Protein AF-A0A4V0WTZ2-F1 (afdb_monomer_lite)

Foldseek 3Di:
DDDDDPDDPPPPPPPDPPPFDKDWQWWFQDADPQQQWTATPVGDIAGADNVQSVLSNPHDGGFIWIATPQQWIATPDPVRRDTGGGDPDD

Radius of gyration: 20.95 Å; chains: 1; bounding box: 66×48×32 Å

Secondary structure (DSSP, 8-state):
--PPP----------------EEEEEEEEEE-TTSSEEEETTS-EEE--HHHHHHHTT--TT-EEEEETTSEEEE--TT---EEE-----

Structure (mmCIF, N/CA/C/O backbone):
data_AF-A0A4V0WTZ2-F1
#
_entry.id   AF-A0A4V0WTZ2-F1
#
loop_
_atom_site.group_PDB
_atom_site.id
_atom_site.type_symbol
_atom_site.label_atom_id
_atom_site.label_alt_id
_atom_site.label_comp_id
_atom_site.label_asym_id
_atom_site.label_entity_id
_atom_site.label_seq_id
_atom_site.pdbx_PDB_ins_code
_atom_site.Cartn_x
_atom_site.Cartn_y
_atom_site.Cartn_z
_atom_site.occupancy
_atom_site.B_iso_or_equiv
_atom_site.auth_seq_id
_atom_site.auth_comp_id
_atom_site.auth_asym_id
_atom_site.auth_atom_id
_atom_site.pdbx_PDB_model_num
ATOM 1 N N . MET A 1 1 ? -56.609 34.409 -18.694 1.00 51.12 1 MET A N 1
ATOM 2 C CA . MET A 1 1 ? -55.373 34.481 -19.503 1.00 51.12 1 MET A CA 1
ATOM 3 C C . MET A 1 1 ? -54.164 34.473 -18.582 1.00 51.12 1 MET A C 1
ATOM 5 O O . MET A 1 1 ? -53.949 35.464 -17.900 1.00 51.12 1 MET A O 1
ATOM 9 N N . LYS A 1 2 ? -53.409 33.371 -18.541 1.00 45.22 2 LYS A N 1
ATOM 10 C CA . LYS A 1 2 ? -51.964 33.339 -18.254 1.00 45.22 2 LYS A CA 1
ATOM 11 C C . LYS A 1 2 ? -51.490 31.903 -18.472 1.00 45.22 2 LYS A C 1
ATOM 13 O O . LYS A 1 2 ? -51.860 30.999 -17.734 1.00 45.22 2 LYS A O 1
ATOM 18 N N . LYS A 1 3 ? -50.773 31.715 -19.580 1.00 47.03 3 LYS A N 1
ATOM 19 C CA . LYS A 1 3 ? -50.104 30.473 -19.968 1.00 47.03 3 LYS A CA 1
ATOM 20 C C . LYS A 1 3 ? -49.003 30.216 -18.937 1.00 47.03 3 LYS A C 1
ATOM 22 O O . LYS A 1 3 ? -48.153 31.088 -18.773 1.00 47.03 3 LYS A O 1
ATOM 27 N N . LEU A 1 4 ? -49.030 29.076 -18.247 1.00 45.47 4 LEU A N 1
ATOM 28 C CA . LEU A 1 4 ? -47.864 28.606 -17.504 1.00 4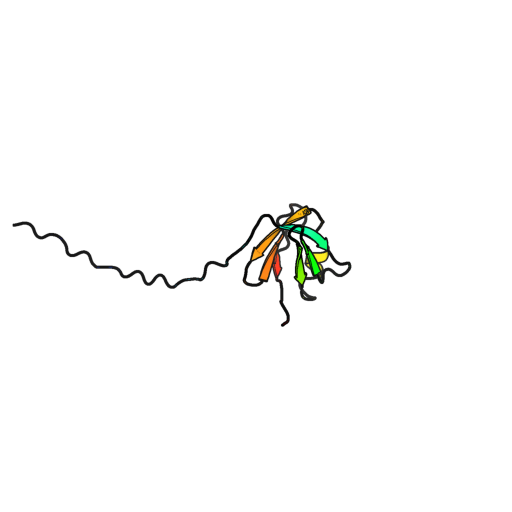5.47 4 LEU A CA 1
ATOM 29 C C . LEU A 1 4 ? -47.080 27.617 -18.359 1.00 45.47 4 LEU A C 1
ATOM 31 O O . LEU A 1 4 ? -47.630 26.771 -19.058 1.00 45.47 4 LEU A O 1
ATOM 35 N N . ILE A 1 5 ? -45.780 27.853 -18.327 1.00 56.91 5 ILE A N 1
ATOM 36 C CA . ILE A 1 5 ? -44.727 27.318 -19.167 1.00 56.91 5 ILE A CA 1
ATOM 37 C C . ILE A 1 5 ? -44.568 25.831 -18.857 1.00 56.91 5 ILE A C 1
ATOM 39 O O . ILE A 1 5 ? -44.262 25.452 -17.729 1.00 56.91 5 ILE A O 1
ATOM 43 N N . MET A 1 6 ? -44.792 24.997 -19.871 1.00 43.22 6 MET A N 1
ATOM 44 C CA . MET A 1 6 ? -44.501 23.569 -19.829 1.00 43.22 6 MET A CA 1
ATOM 45 C C . MET A 1 6 ? -42.982 23.426 -19.931 1.00 43.22 6 MET A C 1
ATOM 47 O O . MET A 1 6 ? -42.407 23.490 -21.016 1.00 43.22 6 MET A O 1
ATOM 51 N N . GLY A 1 7 ? -42.339 23.374 -18.764 1.00 45.03 7 GLY A N 1
ATOM 52 C CA . GLY A 1 7 ? -40.907 23.162 -18.630 1.00 45.03 7 GLY A CA 1
ATOM 53 C C . GLY A 1 7 ? -40.511 21.865 -19.319 1.00 45.03 7 GLY A C 1
ATOM 54 O O . GLY A 1 7 ? -41.034 20.795 -19.011 1.00 45.03 7 GLY A O 1
ATOM 55 N N . LEU A 1 8 ? -39.602 21.999 -20.277 1.00 47.78 8 LEU A N 1
ATOM 56 C CA . LEU A 1 8 ? -38.873 20.916 -20.906 1.00 47.78 8 LEU A CA 1
ATOM 57 C C . LEU A 1 8 ? -38.221 20.081 -19.792 1.00 47.78 8 LEU A C 1
ATOM 59 O O . LEU A 1 8 ? -37.283 20.540 -19.141 1.00 47.78 8 LEU A O 1
ATOM 63 N N . LEU A 1 9 ? -38.748 18.879 -19.547 1.00 42.72 9 LEU A N 1
ATOM 64 C CA . LEU A 1 9 ? -38.072 17.850 -18.765 1.00 42.72 9 LEU A CA 1
ATOM 65 C C . LEU A 1 9 ? -36.791 17.488 -19.521 1.00 42.72 9 LEU A C 1
ATOM 67 O O . LEU A 1 9 ? -36.785 16.633 -20.404 1.00 42.72 9 LEU A O 1
ATOM 71 N N . LEU A 1 10 ? -35.704 18.183 -19.190 1.00 46.03 10 LEU A N 1
ATOM 72 C CA . LEU A 1 10 ? -34.356 17.684 -19.395 1.00 46.03 10 LEU A CA 1
ATOM 73 C C . LEU A 1 10 ? -34.248 16.428 -18.532 1.00 46.03 10 LEU A C 1
ATOM 75 O O . LEU A 1 10 ? -33.948 16.499 -17.343 1.00 46.03 10 LEU A O 1
ATOM 79 N N . ALA A 1 11 ? -34.554 15.279 -19.131 1.00 51.34 11 ALA A N 1
ATOM 80 C CA . ALA A 1 11 ? -34.066 14.008 -18.640 1.00 51.34 11 ALA A CA 1
ATOM 81 C C . ALA A 1 11 ? -32.541 14.089 -18.728 1.00 51.34 11 ALA A C 1
ATOM 83 O O . ALA A 1 11 ? -31.942 13.834 -19.773 1.00 51.34 11 ALA A O 1
ATOM 84 N N . SER A 1 12 ? -31.914 14.532 -17.642 1.00 49.84 12 SER A N 1
ATOM 85 C CA . SER A 1 12 ? -30.506 14.298 -17.412 1.00 49.84 12 SER A CA 1
ATOM 86 C C . SER A 1 12 ? -30.335 12.786 -17.382 1.00 49.84 12 SER A C 1
ATOM 88 O O . SER A 1 12 ? -30.576 12.120 -16.378 1.00 49.84 12 SER A O 1
ATOM 90 N N . VAL A 1 13 ? -29.930 12.230 -18.521 1.00 49.66 13 VAL A N 1
ATOM 91 C CA . VAL A 1 13 ? -29.144 11.004 -18.556 1.00 49.66 13 VAL A CA 1
ATOM 92 C C . VAL A 1 13 ? -27.873 11.313 -17.774 1.00 49.66 13 VAL A C 1
ATOM 94 O O . VAL A 1 13 ? -26.854 11.718 -18.327 1.00 49.66 13 VAL A O 1
ATOM 97 N N . ALA A 1 14 ? -27.966 11.182 -16.451 1.00 44.47 14 ALA A N 1
ATOM 98 C CA . ALA A 1 14 ? -26.822 10.958 -15.598 1.00 44.47 14 ALA A CA 1
ATOM 99 C C . ALA A 1 14 ? -26.283 9.588 -16.013 1.00 44.47 14 ALA A C 1
ATOM 101 O O . ALA A 1 14 ? -26.642 8.556 -15.453 1.00 44.47 14 ALA A O 1
ATOM 102 N N . GLY A 1 15 ? -25.497 9.582 -17.092 1.00 37.31 15 GLY A N 1
ATOM 103 C CA . GLY A 1 15 ? -24.578 8.500 -17.372 1.00 3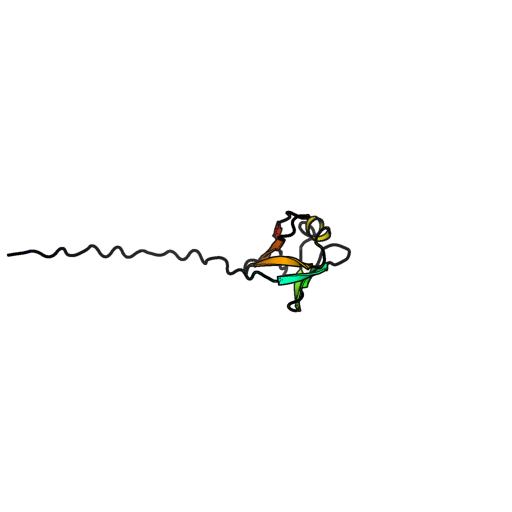7.31 15 GLY A CA 1
ATOM 104 C C . GLY A 1 15 ? -23.722 8.377 -16.127 1.00 37.31 15 GLY A C 1
ATOM 105 O O . GLY A 1 15 ? -22.908 9.254 -15.849 1.00 37.31 15 GLY A O 1
ATOM 106 N N . GLY A 1 16 ? -24.015 7.358 -15.324 1.00 39.91 16 GLY A N 1
ATOM 107 C CA . GLY A 1 16 ? -23.261 7.042 -14.132 1.00 39.91 16 GLY A CA 1
ATOM 108 C C . GLY A 1 16 ? -21.837 6.737 -14.553 1.00 39.91 16 GLY A C 1
ATOM 109 O O . GLY A 1 16 ? -21.525 5.615 -14.940 1.00 39.91 16 GLY A O 1
ATOM 110 N N . ALA A 1 17 ? -20.964 7.737 -14.475 1.00 45.06 17 ALA A N 1
ATOM 111 C CA . ALA A 1 17 ? -19.610 7.458 -14.059 1.00 45.06 17 ALA A CA 1
ATOM 112 C C . ALA A 1 17 ? -19.776 6.824 -12.677 1.00 45.06 17 ALA A C 1
ATOM 114 O O . ALA A 1 17 ? -20.178 7.517 -11.742 1.00 45.06 17 ALA A O 1
ATOM 115 N N . SER A 1 18 ? -19.603 5.505 -12.566 1.00 50.47 18 SER A N 1
ATOM 116 C CA . SER A 1 18 ? -19.435 4.880 -11.257 1.00 50.47 18 SER A CA 1
ATOM 117 C C . SER A 1 18 ? -18.316 5.654 -10.575 1.00 50.47 18 SER A C 1
ATOM 119 O O . SER A 1 18 ? -17.164 5.571 -11.000 1.00 50.47 18 SER A O 1
ATOM 121 N N . ALA A 1 19 ? -18.664 6.508 -9.614 1.00 56.97 19 ALA A N 1
ATOM 122 C CA . ALA A 1 19 ? -17.670 7.192 -8.814 1.00 56.97 19 ALA A CA 1
ATOM 123 C C . ALA A 1 19 ? -16.846 6.083 -8.159 1.00 56.97 19 ALA A C 1
ATOM 125 O O . ALA A 1 19 ? -17.437 5.237 -7.488 1.00 56.97 19 ALA A O 1
ATOM 126 N N . LYS A 1 20 ? -15.532 6.039 -8.427 1.00 68.38 20 LYS A N 1
ATOM 127 C CA . LYS A 1 20 ? -14.624 5.076 -7.788 1.00 68.38 20 LYS A CA 1
ATOM 128 C C . LYS A 1 20 ? -14.910 5.098 -6.294 1.00 68.38 20 LYS A C 1
ATOM 130 O O . LYS A 1 20 ? -14.806 6.160 -5.671 1.00 68.38 20 LYS A O 1
ATOM 135 N N . GLN A 1 21 ? -15.329 3.968 -5.739 1.00 81.88 21 GLN A N 1
ATOM 136 C CA . GLN A 1 21 ? -15.598 3.902 -4.317 1.00 81.88 21 GLN A CA 1
ATOM 137 C C . GLN A 1 21 ? -14.261 3.709 -3.615 1.00 81.88 21 GLN A C 1
ATOM 139 O O . GLN A 1 21 ? -13.629 2.665 -3.751 1.00 81.88 21 GLN A O 1
ATOM 144 N N . CYS A 1 22 ? -13.832 4.724 -2.873 1.00 84.25 22 CYS A N 1
ATOM 145 C CA . CYS A 1 22 ? -12.583 4.686 -2.127 1.00 84.25 22 CYS A CA 1
ATOM 146 C C . CYS A 1 22 ? -12.841 4.773 -0.625 1.00 84.25 22 CYS A C 1
ATOM 148 O O . CYS A 1 22 ? -13.763 5.456 -0.175 1.00 84.25 22 CYS A O 1
ATOM 150 N N . VAL A 1 23 ? -12.009 4.076 0.141 1.00 85.12 23 VAL A N 1
ATOM 151 C CA . VAL A 1 23 ? -11.976 4.098 1.602 1.00 85.12 23 VAL A CA 1
ATOM 152 C C . VAL A 1 23 ? -10.659 4.745 2.021 1.00 85.12 23 VAL A C 1
ATOM 154 O O . VAL A 1 23 ? -9.593 4.289 1.610 1.00 85.12 23 VAL A O 1
ATOM 157 N N . GLY A 1 24 ? -10.740 5.838 2.780 1.00 82.31 24 GLY A N 1
ATOM 158 C CA . GLY A 1 24 ? -9.589 6.505 3.396 1.00 82.31 24 GLY A CA 1
ATOM 159 C C . GLY A 1 24 ? -9.372 6.059 4.844 1.00 82.31 24 GLY A C 1
ATOM 160 O O . GLY A 1 24 ? -10.107 5.209 5.341 1.00 82.31 24 GLY A O 1
ATOM 161 N N . GLU A 1 25 ? -8.386 6.663 5.513 1.00 85.25 25 GLU A N 1
ATOM 162 C CA . GLU A 1 25 ? -8.053 6.410 6.931 1.00 85.25 25 GLU A CA 1
ATOM 163 C C . GLU A 1 25 ? -7.677 4.951 7.235 1.00 85.25 25 GLU A C 1
ATOM 165 O O . GLU A 1 25 ? -7.907 4.440 8.329 1.00 85.25 25 GLU A O 1
ATOM 170 N N . VAL A 1 26 ? -7.089 4.269 6.253 1.00 89.25 26 VAL A N 1
ATOM 171 C CA . VAL A 1 26 ? -6.476 2.954 6.439 1.00 89.25 26 VAL A CA 1
ATOM 172 C C . VAL A 1 26 ? -4.983 3.152 6.613 1.00 89.25 26 VAL A C 1
ATOM 174 O O . VAL A 1 26 ? -4.385 3.867 5.819 1.00 89.25 26 VAL A O 1
ATOM 177 N N . PHE A 1 27 ? -4.366 2.515 7.600 1.00 91.88 27 PHE A N 1
ATOM 178 C CA . PHE A 1 27 ? -2.953 2.744 7.885 1.00 91.88 27 PHE A CA 1
ATOM 179 C C . PHE A 1 27 ? -2.106 1.530 7.538 1.00 91.88 27 PHE A C 1
ATOM 181 O O . PHE A 1 27 ? -2.484 0.385 7.816 1.00 91.88 27 PHE A O 1
ATOM 188 N N . VAL A 1 28 ? -0.932 1.765 6.954 1.00 92.12 28 VAL A N 1
ATOM 189 C CA . VAL A 1 28 ? 0.065 0.710 6.759 1.00 92.12 28 VAL A CA 1
ATOM 190 C C . VAL A 1 28 ? 0.488 0.185 8.128 1.00 92.12 28 VAL A C 1
ATOM 192 O O . VAL A 1 28 ? 0.908 0.932 9.010 1.00 92.12 28 VAL A O 1
ATOM 195 N N . LYS A 1 29 ? 0.413 -1.131 8.307 1.00 94.69 29 LYS A N 1
ATOM 196 C CA . LYS A 1 29 ? 0.919 -1.816 9.498 1.00 94.69 29 LYS A CA 1
ATOM 197 C C . LYS A 1 29 ? 2.303 -2.402 9.259 1.00 94.69 29 LYS A C 1
ATOM 199 O O . LYS A 1 29 ? 3.159 -2.353 10.139 1.00 94.69 29 LYS A O 1
ATOM 204 N N . LYS A 1 30 ? 2.502 -3.011 8.092 1.00 93.81 30 LYS A N 1
ATOM 205 C CA . LYS A 1 30 ? 3.774 -3.609 7.685 1.00 93.81 30 LYS A CA 1
ATOM 206 C C . LYS A 1 30 ? 3.830 -3.723 6.167 1.00 93.81 30 LYS A C 1
ATOM 208 O O . LYS A 1 30 ? 2.851 -4.177 5.575 1.00 93.81 30 LYS A O 1
ATOM 213 N N . VAL A 1 31 ? 4.987 -3.401 5.602 1.00 91.25 31 VAL A N 1
ATOM 214 C CA . VAL A 1 31 ? 5.374 -3.689 4.216 1.00 91.25 31 VAL A CA 1
ATOM 215 C C . VAL A 1 31 ? 6.268 -4.930 4.197 1.00 91.25 31 VAL A C 1
ATOM 217 O O . VAL A 1 31 ? 7.055 -5.143 5.129 1.00 91.25 31 VAL A O 1
ATOM 220 N N . ASP A 1 32 ? 6.110 -5.789 3.192 1.00 92.44 32 ASP A N 1
ATOM 221 C CA . ASP A 1 32 ? 7.023 -6.914 2.995 1.00 92.44 32 ASP A CA 1
ATOM 222 C C . ASP A 1 32 ? 8.420 -6.464 2.566 1.00 92.44 32 ASP A C 1
ATOM 224 O O . ASP A 1 32 ? 8.611 -5.357 2.078 1.00 92.44 32 ASP A O 1
ATOM 228 N N . GLN A 1 33 ? 9.412 -7.339 2.721 1.00 88.81 33 GLN A N 1
ATOM 229 C CA . GLN A 1 33 ? 10.804 -7.022 2.399 1.00 88.81 33 GLN A CA 1
ATOM 230 C C . GLN A 1 33 ? 11.038 -6.674 0.917 1.00 88.81 33 GLN A C 1
ATOM 232 O O . GLN A 1 33 ? 12.042 -6.036 0.602 1.00 88.81 33 GLN A O 1
ATOM 237 N N . ASP A 1 34 ? 10.161 -7.116 0.019 1.00 88.06 34 ASP A N 1
ATOM 238 C CA . ASP A 1 34 ? 10.246 -6.871 -1.421 1.00 88.06 34 ASP A CA 1
ATOM 239 C C . ASP A 1 34 ? 9.159 -5.923 -1.954 1.00 88.06 34 ASP A C 1
ATOM 241 O O . ASP A 1 34 ? 9.146 -5.649 -3.151 1.00 88.06 34 ASP A O 1
ATOM 245 N N . GLY A 1 35 ? 8.265 -5.422 -1.093 1.00 87.12 35 GLY A N 1
ATOM 246 C CA . GLY A 1 35 ? 7.186 -4.507 -1.466 1.00 87.12 35 GLY A CA 1
ATOM 247 C C . GLY A 1 35 ? 6.031 -5.190 -2.197 1.00 87.12 35 GLY A C 1
ATOM 248 O O . GLY A 1 35 ? 5.114 -4.510 -2.653 1.00 87.12 35 GLY A O 1
ATOM 249 N N . ALA A 1 36 ? 6.037 -6.524 -2.303 1.00 88.94 36 ALA A N 1
ATOM 250 C CA . ALA A 1 36 ? 5.000 -7.277 -3.001 1.00 88.94 36 ALA A CA 1
ATOM 251 C C . ALA A 1 36 ? 3.662 -7.277 -2.255 1.00 88.94 36 ALA A C 1
ATOM 253 O O . ALA A 1 36 ? 2.615 -7.499 -2.863 1.00 88.94 36 ALA A O 1
ATOM 254 N N . TRP A 1 37 ? 3.663 -7.042 -0.942 1.00 90.31 37 TRP A N 1
ATOM 255 C CA . TRP A 1 37 ? 2.430 -6.863 -0.190 1.00 90.31 37 TRP A CA 1
ATOM 256 C C . TRP A 1 37 ? 2.581 -5.920 0.997 1.00 90.31 37 TRP A C 1
ATOM 258 O O . TRP A 1 37 ? 3.658 -5.752 1.573 1.00 90.31 37 TRP A O 1
ATOM 268 N N . ILE A 1 38 ? 1.446 -5.352 1.401 1.00 90.62 38 ILE A N 1
ATOM 269 C CA . ILE A 1 38 ? 1.295 -4.652 2.675 1.00 90.62 38 ILE A CA 1
ATOM 270 C C . ILE A 1 38 ? 0.170 -5.278 3.489 1.00 90.62 38 ILE A C 1
ATOM 272 O O . ILE A 1 38 ? -0.817 -5.787 2.955 1.00 90.62 38 ILE A O 1
ATOM 276 N N . SER A 1 39 ? 0.314 -5.205 4.805 1.00 92.94 39 SER A N 1
ATOM 277 C CA . SER A 1 39 ? -0.789 -5.408 5.740 1.00 92.94 39 SER A CA 1
ATOM 278 C C . SER A 1 39 ? -1.215 -4.065 6.314 1.00 92.94 39 SER A C 1
ATOM 280 O O . SER A 1 39 ? -0.360 -3.226 6.607 1.00 92.94 39 SER A O 1
ATOM 282 N N . THR A 1 40 ? -2.518 -3.871 6.492 1.00 91.94 40 THR A N 1
ATOM 283 C CA . THR A 1 40 ? -3.087 -2.656 7.082 1.00 91.94 40 THR A CA 1
ATOM 284 C C . THR A 1 40 ? -3.520 -2.880 8.531 1.00 91.94 40 THR A C 1
ATOM 286 O O . THR A 1 40 ? -3.652 -4.013 9.006 1.00 91.94 40 THR A O 1
ATOM 289 N N . ASP A 1 41 ? -3.744 -1.792 9.256 1.00 93.25 41 ASP A N 1
ATOM 290 C CA . ASP A 1 41 ? -4.277 -1.787 10.621 1.00 93.25 41 ASP A CA 1
ATOM 291 C C . ASP A 1 41 ? -5.707 -2.353 10.721 1.00 93.25 41 ASP A C 1
ATOM 293 O O . ASP A 1 41 ? -6.043 -3.052 11.677 1.00 93.25 41 ASP A O 1
ATOM 297 N N . SER A 1 42 ? -6.503 -2.140 9.676 1.00 87.44 42 SER A N 1
ATOM 298 C CA . SER A 1 42 ? -7.841 -2.697 9.442 1.00 87.44 42 SER A CA 1
ATOM 299 C C . SER A 1 42 ? -7.839 -4.187 9.076 1.00 87.44 42 SER A C 1
ATOM 301 O O . SER A 1 42 ? -8.901 -4.799 8.978 1.00 87.44 42 SER A O 1
ATOM 303 N N . GLY A 1 43 ? -6.661 -4.798 8.908 1.00 85.62 43 GLY A N 1
ATOM 304 C CA . GLY A 1 43 ? -6.513 -6.222 8.606 1.00 85.62 43 GLY A CA 1
ATOM 305 C C . GLY A 1 43 ? -6.615 -6.573 7.120 1.00 85.62 43 GLY A C 1
ATOM 306 O O . GLY A 1 43 ? -6.712 -7.755 6.791 1.00 85.62 43 GLY A O 1
ATOM 307 N N . HIS A 1 44 ? -6.568 -5.587 6.220 1.00 84.44 44 HIS A N 1
ATOM 308 C CA . HIS A 1 44 ? -6.437 -5.850 4.791 1.00 84.44 44 HIS A CA 1
ATOM 309 C C . HIS A 1 44 ? -5.017 -6.313 4.464 1.00 84.44 44 HIS A C 1
ATOM 311 O O . HIS A 1 44 ? -4.036 -5.800 5.003 1.00 84.44 44 HIS A O 1
ATOM 317 N N . LEU A 1 45 ? -4.919 -7.277 3.550 1.00 88.75 45 LEU A N 1
ATOM 318 C CA . LEU A 1 45 ? -3.682 -7.623 2.864 1.00 88.75 45 LEU A CA 1
ATOM 319 C C . LEU A 1 45 ? -3.820 -7.148 1.418 1.00 88.75 45 LEU A C 1
ATOM 321 O O . LEU A 1 45 ? -4.805 -7.487 0.758 1.00 88.75 45 LEU A O 1
ATOM 325 N N . ILE A 1 46 ? -2.866 -6.355 0.948 1.00 87.50 46 ILE A N 1
ATOM 326 C CA . ILE A 1 46 ? -2.888 -5.789 -0.399 1.00 87.50 46 ILE A CA 1
ATOM 327 C C . ILE A 1 46 ? -1.656 -6.278 -1.136 1.00 87.50 46 ILE A C 1
ATOM 329 O O . ILE A 1 46 ? -0.543 -6.092 -0.657 1.00 87.50 46 ILE A O 1
ATOM 333 N N . ASP A 1 47 ? -1.885 -6.912 -2.277 1.00 88.94 47 ASP A N 1
ATOM 334 C CA . ASP A 1 47 ? -0.884 -7.443 -3.188 1.00 88.94 47 ASP A CA 1
ATOM 335 C C . ASP A 1 47 ? -0.543 -6.433 -4.291 1.00 88.94 47 ASP A C 1
ATOM 337 O O . ASP A 1 47 ? -1.428 -5.860 -4.926 1.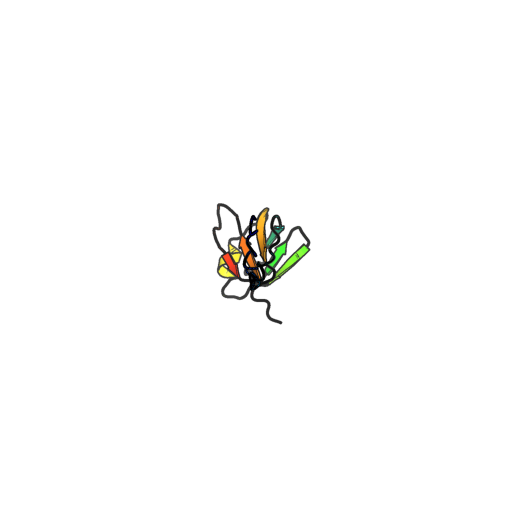00 88.94 47 ASP A O 1
ATOM 341 N N . PHE A 1 48 ? 0.744 -6.228 -4.536 1.00 84.12 48 PHE A N 1
ATOM 342 C CA . PHE A 1 48 ? 1.263 -5.353 -5.578 1.00 84.12 48 PHE A CA 1
ATOM 34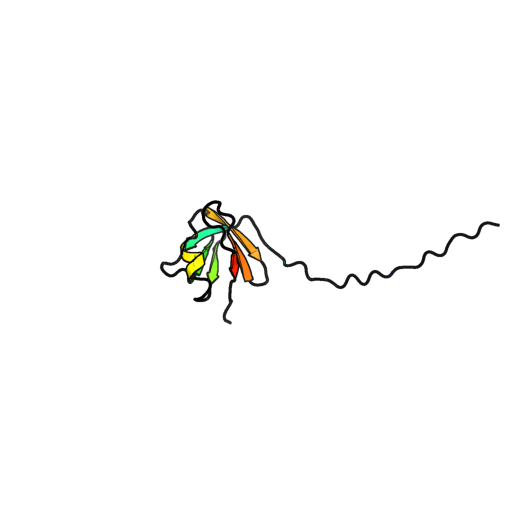3 C C . PHE A 1 48 ? 2.028 -6.175 -6.611 1.00 84.12 48 PHE A C 1
ATOM 345 O O . PHE A 1 48 ? 2.626 -7.208 -6.303 1.00 84.12 48 PHE A O 1
ATOM 352 N N . ASP A 1 49 ? 2.004 -5.729 -7.865 1.00 81.06 49 ASP A N 1
ATOM 353 C CA . ASP A 1 49 ? 2.867 -6.323 -8.876 1.00 81.06 49 ASP A CA 1
ATOM 354 C C . ASP A 1 49 ? 4.316 -5.844 -8.728 1.00 81.06 49 ASP A C 1
ATOM 356 O O . ASP A 1 49 ? 4.629 -4.899 -8.007 1.00 81.06 49 ASP A O 1
ATOM 360 N N . SER A 1 50 ? 5.225 -6.492 -9.457 1.00 74.25 50 SER A N 1
ATOM 361 C CA . SER A 1 50 ? 6.651 -6.162 -9.418 1.00 74.25 50 SER A CA 1
ATOM 362 C C . SER A 1 50 ? 6.972 -4.744 -9.898 1.00 74.25 50 SER A C 1
ATOM 364 O O . SER A 1 50 ? 8.061 -4.256 -9.617 1.00 74.25 50 SER A O 1
ATOM 366 N N . TYR A 1 51 ? 6.078 -4.107 -10.666 1.00 72.50 51 TYR A N 1
ATOM 367 C CA . TYR A 1 51 ? 6.264 -2.722 -11.104 1.00 72.50 51 TYR A CA 1
ATOM 368 C C . TYR A 1 51 ? 6.017 -1.757 -9.943 1.00 72.50 51 TYR A C 1
ATOM 370 O O . TYR A 1 51 ? 6.821 -0.860 -9.717 1.00 72.50 51 TYR A O 1
ATOM 378 N N . SER A 1 52 ? 4.962 -2.004 -9.170 1.00 79.06 52 SER A N 1
ATOM 379 C CA . SER A 1 52 ? 4.562 -1.163 -8.040 1.00 79.06 52 SER A CA 1
ATOM 380 C C . SER A 1 52 ? 5.350 -1.465 -6.761 1.00 79.06 52 SER A C 1
ATOM 382 O O . SER A 1 52 ? 5.486 -0.604 -5.898 1.00 79.06 52 SER A O 1
ATOM 384 N N . ALA A 1 53 ? 5.912 -2.671 -6.641 1.00 80.25 53 ALA A N 1
ATOM 385 C CA . ALA A 1 53 ? 6.682 -3.101 -5.476 1.00 80.25 53 ALA A CA 1
ATOM 386 C C . ALA A 1 53 ? 7.872 -2.174 -5.161 1.00 80.25 53 ALA A C 1
ATOM 388 O O . ALA A 1 53 ? 8.150 -1.899 -3.997 1.00 80.25 53 ALA A O 1
ATOM 389 N N . GLY A 1 54 ? 8.536 -1.634 -6.191 1.00 80.50 54 GLY A N 1
ATOM 390 C CA . GLY A 1 54 ? 9.636 -0.682 -6.019 1.00 80.50 54 GLY A CA 1
ATOM 391 C C . GLY A 1 54 ? 9.218 0.610 -5.312 1.00 80.50 54 GLY A C 1
ATOM 392 O O . GLY A 1 54 ? 9.973 1.110 -4.485 1.00 80.50 54 GLY A O 1
ATOM 393 N N . ASP A 1 55 ? 8.010 1.105 -5.586 1.00 81.25 55 ASP A N 1
ATOM 394 C CA . ASP A 1 55 ? 7.470 2.311 -4.951 1.00 81.25 55 ASP A CA 1
ATOM 395 C C . ASP A 1 55 ? 6.962 2.008 -3.534 1.00 81.25 55 ASP A C 1
ATOM 397 O O . ASP A 1 55 ? 7.209 2.763 -2.594 1.00 81.25 55 ASP A O 1
ATOM 401 N N . VAL A 1 56 ? 6.303 0.858 -3.367 1.00 86.75 56 VAL A N 1
ATOM 402 C CA . VAL A 1 56 ? 5.738 0.402 -2.086 1.00 86.75 56 VAL A CA 1
ATOM 403 C C . VAL A 1 56 ? 6.822 0.142 -1.038 1.00 86.75 56 VAL A C 1
ATOM 405 O O . VAL A 1 56 ? 6.578 0.331 0.150 1.00 86.75 56 VAL A O 1
ATOM 408 N N . MET A 1 57 ? 8.036 -0.232 -1.451 1.00 85.81 57 MET A N 1
ATOM 409 C CA . MET A 1 57 ? 9.174 -0.455 -0.547 1.00 85.81 57 MET A CA 1
ATOM 410 C C . MET A 1 57 ? 9.574 0.759 0.299 1.00 85.81 57 MET A C 1
ATOM 412 O O . MET A 1 57 ? 10.268 0.593 1.303 1.00 85.81 57 MET A O 1
ATOM 416 N N . PHE A 1 58 ? 9.167 1.964 -0.101 1.00 83.88 58 PHE A N 1
ATOM 417 C CA . PHE A 1 58 ? 9.435 3.190 0.649 1.00 83.88 58 PHE A CA 1
ATOM 418 C C . PHE A 1 58 ? 8.324 3.548 1.636 1.00 83.88 58 PHE A C 1
ATOM 420 O O . PHE A 1 58 ? 8.524 4.429 2.463 1.00 83.88 58 PH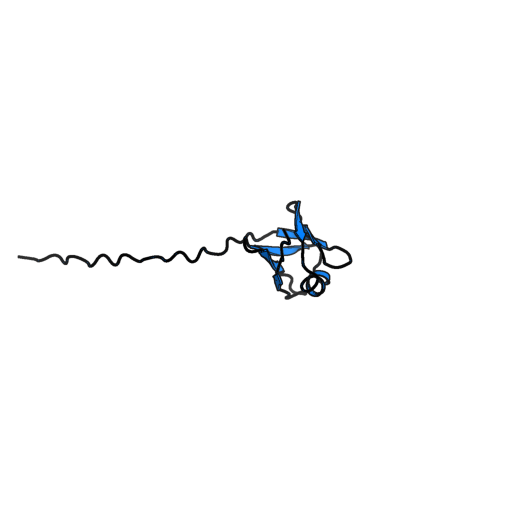E A O 1
ATOM 427 N N . TRP A 1 59 ? 7.188 2.852 1.584 1.00 88.56 59 TRP A N 1
ATOM 428 C CA . TRP A 1 59 ? 6.071 3.097 2.486 1.00 88.56 59 TRP A CA 1
ATOM 429 C C . TRP A 1 59 ? 6.392 2.566 3.882 1.00 88.56 59 TRP A C 1
ATOM 431 O O . TRP A 1 59 ? 7.041 1.528 4.052 1.00 88.56 59 TRP A O 1
ATOM 441 N N . LEU A 1 60 ? 5.920 3.271 4.900 1.00 87.88 60 LEU A N 1
ATOM 442 C CA . LEU A 1 60 ? 6.262 3.023 6.291 1.00 87.88 60 LEU A CA 1
ATOM 443 C C . LEU A 1 60 ? 5.026 2.667 7.112 1.00 87.88 60 LEU A C 1
ATOM 445 O O . LEU A 1 60 ? 3.881 2.895 6.737 1.00 87.88 60 LEU A O 1
ATOM 449 N N . ALA A 1 61 ? 5.253 2.035 8.262 1.00 91.00 61 ALA A N 1
ATOM 450 C CA . ALA A 1 61 ? 4.170 1.778 9.199 1.00 91.00 61 ALA A CA 1
ATOM 451 C C . ALA A 1 61 ? 3.640 3.107 9.764 1.00 91.00 61 ALA A C 1
ATOM 453 O O . ALA A 1 61 ? 4.412 3.893 10.309 1.00 91.00 61 ALA A O 1
ATOM 454 N N . GLY A 1 62 ? 2.323 3.307 9.699 1.00 90.25 62 GLY A N 1
ATOM 455 C CA . GLY A 1 62 ? 1.657 4.552 10.091 1.00 90.25 62 GLY A CA 1
ATOM 456 C C . GLY A 1 62 ? 1.257 5.449 8.919 1.00 90.25 62 GLY A C 1
ATOM 457 O O . GLY A 1 62 ? 0.515 6.403 9.139 1.00 90.25 62 GLY A O 1
ATOM 458 N N . ASP A 1 63 ? 1.670 5.119 7.697 1.00 89.62 63 ASP A N 1
ATOM 459 C CA . ASP A 1 63 ? 1.287 5.850 6.493 1.00 89.62 63 ASP A CA 1
ATOM 460 C C . ASP A 1 63 ? -0.216 5.747 6.247 1.00 89.62 63 ASP A C 1
ATOM 462 O O . ASP A 1 63 ? -0.796 4.654 6.294 1.00 89.62 63 ASP A O 1
ATOM 466 N N . ALA A 1 64 ? -0.848 6.888 5.974 1.00 89.75 64 ALA A N 1
ATOM 467 C CA . ALA A 1 64 ? -2.267 6.956 5.672 1.00 89.75 64 ALA A CA 1
ATOM 468 C C . ALA A 1 64 ? -2.524 6.579 4.210 1.00 89.75 64 ALA A C 1
ATOM 470 O O . ALA A 1 64 ? -1.937 7.141 3.288 1.00 89.75 64 ALA A O 1
ATOM 471 N N . LEU A 1 65 ? -3.462 5.664 3.994 1.00 88.44 65 LEU A N 1
ATOM 472 C CA . LEU A 1 65 ? -3.826 5.151 2.684 1.00 88.44 65 LEU A CA 1
ATOM 473 C C . LEU A 1 65 ? -5.249 5.540 2.297 1.00 88.44 65 LEU A C 1
ATOM 475 O O . LEU A 1 65 ? -6.167 5.613 3.119 1.00 88.44 65 LEU A O 1
ATOM 479 N N . THR A 1 66 ? -5.448 5.705 0.994 1.00 88.19 66 THR A N 1
ATOM 480 C CA . THR A 1 66 ? -6.757 5.597 0.348 1.00 88.19 66 THR A CA 1
ATOM 481 C C . THR A 1 66 ? -6.765 4.394 -0.578 1.00 88.19 66 THR A C 1
ATOM 483 O O . THR A 1 66 ? -5.919 4.293 -1.463 1.00 88.19 66 THR A O 1
ATOM 486 N N . ILE A 1 67 ? -7.728 3.495 -0.389 1.00 86.62 67 ILE A N 1
ATOM 487 C CA . ILE A 1 67 ? -7.880 2.260 -1.161 1.00 86.62 67 ILE A CA 1
ATOM 488 C C . ILE A 1 67 ? -9.187 2.341 -1.941 1.00 86.62 67 ILE A C 1
ATOM 490 O O . ILE A 1 67 ? -10.255 2.484 -1.349 1.00 86.62 67 ILE A O 1
ATOM 494 N N . CYS A 1 68 ? -9.111 2.233 -3.261 1.00 85.00 68 CYS A N 1
ATOM 495 C CA . CYS A 1 68 ? -10.269 2.244 -4.146 1.00 85.00 68 CYS A CA 1
ATOM 496 C C . CYS A 1 68 ? -10.667 0.828 -4.586 1.00 85.00 68 CYS A C 1
ATOM 498 O O . CYS A 1 68 ? -9.845 -0.088 -4.650 1.00 85.00 68 CYS A O 1
ATOM 500 N N . ASP A 1 69 ? -11.948 0.652 -4.901 1.00 84.56 69 ASP A N 1
ATOM 501 C CA . ASP A 1 69 ? -12.548 -0.594 -5.393 1.00 84.56 69 ASP A CA 1
ATOM 502 C C . ASP A 1 69 ? -11.930 -1.114 -6.701 1.00 84.56 69 ASP A C 1
ATOM 504 O O . ASP A 1 69 ? -11.917 -2.319 -6.954 1.00 84.56 69 ASP A O 1
ATOM 508 N N . ASP A 1 70 ? -11.367 -0.219 -7.504 1.00 79.81 70 ASP A N 1
ATOM 509 C CA . ASP A 1 70 ? -10.644 -0.531 -8.734 1.00 79.81 70 ASP A CA 1
ATOM 510 C C . ASP A 1 70 ? -9.196 -1.005 -8.516 1.00 79.81 70 ASP A C 1
ATOM 512 O O . ASP A 1 70 ? -8.492 -1.291 -9.484 1.00 79.81 70 ASP A O 1
ATOM 516 N N . GLY A 1 71 ? -8.750 -1.087 -7.259 1.00 78.38 71 GLY A N 1
ATOM 517 C CA . GLY A 1 71 ? -7.388 -1.464 -6.889 1.00 78.38 71 GLY A CA 1
ATOM 518 C C . GLY A 1 71 ? -6.411 -0.289 -6.797 1.00 78.38 71 GLY A C 1
ATOM 519 O O . GLY A 1 71 ? -5.243 -0.491 -6.493 1.00 78.38 71 GLY A O 1
ATOM 520 N N . THR A 1 72 ? -6.823 0.957 -7.006 1.00 83.50 72 THR A N 1
ATOM 521 C CA . THR A 1 72 ? -5.908 2.084 -6.769 1.00 83.50 72 THR A CA 1
ATOM 522 C C . THR A 1 72 ? -5.590 2.191 -5.274 1.00 83.50 72 THR A C 1
ATOM 524 O O . THR A 1 72 ? -6.513 2.202 -4.456 1.00 83.50 72 THR A O 1
ATOM 527 N N . VAL A 1 73 ? -4.307 2.307 -4.913 1.00 86.50 73 VAL A N 1
ATOM 528 C CA . VAL A 1 73 ? -3.876 2.602 -3.540 1.00 86.50 73 VAL A CA 1
ATOM 529 C C . VAL A 1 73 ? -3.013 3.858 -3.540 1.00 86.50 73 VAL A C 1
ATOM 531 O O . VAL A 1 73 ? -2.010 3.961 -4.239 1.00 86.50 73 VAL A O 1
ATOM 534 N N . ILE A 1 74 ? -3.421 4.845 -2.757 1.00 85.06 74 ILE A N 1
ATOM 535 C CA . ILE A 1 74 ? -2.721 6.124 -2.649 1.00 85.06 74 ILE A CA 1
ATOM 536 C C . ILE A 1 74 ? -2.147 6.205 -1.246 1.00 85.06 74 ILE A C 1
ATOM 538 O O . ILE A 1 74 ? -2.918 6.146 -0.288 1.00 85.06 74 ILE A O 1
ATOM 542 N N . ASN A 1 75 ? -0.828 6.334 -1.141 1.00 87.19 75 ASN A N 1
ATOM 543 C CA . ASN A 1 75 ? -0.166 6.700 0.102 1.00 87.19 75 ASN A CA 1
ATOM 544 C C . ASN A 1 75 ? -0.147 8.233 0.231 1.00 87.19 75 ASN A C 1
ATOM 546 O O . ASN A 1 75 ? 0.145 8.929 -0.741 1.00 87.19 75 ASN A O 1
ATOM 550 N N . HIS A 1 76 ? -0.520 8.745 1.404 1.00 82.38 76 HIS A N 1
ATOM 551 C CA . HIS A 1 76 ? -0.583 10.173 1.732 1.00 82.38 76 HIS A CA 1
ATOM 552 C C . HIS A 1 76 ? 0.534 10.625 2.683 1.00 82.38 76 HIS A C 1
ATOM 554 O O . HIS A 1 76 ? 0.399 11.667 3.318 1.00 82.38 76 HIS A O 1
ATOM 560 N N . ASP A 1 77 ? 1.609 9.852 2.827 1.00 74.44 77 ASP A N 1
ATOM 561 C CA . ASP A 1 77 ? 2.780 10.271 3.600 1.00 74.44 77 ASP A CA 1
ATOM 562 C C . ASP A 1 77 ? 3.516 11.452 2.931 1.00 74.44 77 ASP A C 1
ATOM 564 O O . ASP A 1 77 ? 3.805 11.439 1.733 1.00 74.44 77 ASP A O 1
ATOM 568 N N . ASP A 1 78 ? 3.880 12.447 3.744 1.00 62.34 78 ASP A N 1
ATOM 569 C CA . ASP A 1 78 ? 4.706 13.607 3.397 1.00 62.34 78 ASP A CA 1
ATOM 570 C C . ASP A 1 78 ? 6.118 13.229 2.890 1.00 62.34 78 ASP A C 1
ATOM 572 O O . ASP A 1 78 ? 6.788 14.047 2.255 1.00 62.34 78 ASP A O 1
ATOM 576 N N . ASN A 1 79 ? 6.617 12.022 3.191 1.00 63.56 79 ASN A N 1
ATOM 577 C CA . ASN A 1 79 ? 7.949 11.557 2.784 1.00 63.56 79 ASN A CA 1
ATOM 578 C C . ASN A 1 79 ? 7.954 10.619 1.556 1.00 63.56 79 ASN A C 1
ATOM 580 O O . ASN A 1 79 ? 9.029 10.361 1.009 1.00 63.56 79 ASN A O 1
ATOM 584 N N . SER A 1 80 ? 6.783 10.151 1.110 1.00 55.69 80 SER A N 1
ATOM 585 C CA . SER A 1 80 ? 6.628 9.133 0.064 1.00 55.69 80 SER A CA 1
ATOM 586 C C . SER A 1 80 ? 5.425 9.451 -0.833 1.00 55.69 80 SER A C 1
ATOM 588 O O . SER A 1 80 ? 4.397 8.780 -0.780 1.00 55.69 80 SER A O 1
ATOM 590 N N . GLU A 1 81 ? 5.553 10.466 -1.699 1.00 53.25 81 GLU A N 1
ATOM 591 C CA . GLU A 1 81 ? 4.524 10.881 -2.678 1.00 53.25 81 GLU A CA 1
ATOM 592 C C . GLU A 1 81 ? 4.356 9.879 -3.851 1.00 53.25 81 GLU A C 1
ATOM 594 O O . GLU A 1 81 ? 4.428 10.235 -5.029 1.00 53.25 81 GLU A O 1
ATOM 599 N N . GLY A 1 82 ? 4.162 8.593 -3.555 1.00 56.47 82 GLY A N 1
ATOM 600 C CA . GLY A 1 82 ? 3.971 7.534 -4.546 1.00 56.47 82 GLY A CA 1
ATOM 601 C C . GLY A 1 82 ? 2.523 7.047 -4.599 1.00 56.47 82 GLY A C 1
ATOM 602 O O . GLY A 1 82 ? 1.987 6.550 -3.610 1.00 56.47 82 GLY A O 1
ATOM 603 N N . GLN A 1 83 ? 1.887 7.124 -5.770 1.00 61.66 83 GLN A N 1
ATOM 604 C CA . GLN A 1 83 ? 0.670 6.352 -6.046 1.00 61.66 83 GLN A CA 1
ATOM 605 C C . GLN A 1 83 ? 1.079 4.941 -6.481 1.00 61.66 83 GLN A C 1
ATOM 607 O O . GLN A 1 83 ? 1.806 4.813 -7.461 1.00 61.66 83 GLN A O 1
ATOM 612 N N . ALA A 1 84 ? 0.585 3.893 -5.815 1.00 62.97 84 ALA A N 1
ATOM 613 C CA . ALA A 1 84 ? 0.813 2.512 -6.243 1.00 62.97 84 ALA A CA 1
ATOM 614 C C . ALA A 1 84 ? -0.493 1.882 -6.741 1.00 62.97 84 ALA A C 1
ATOM 616 O O . ALA A 1 84 ? -1.544 1.962 -6.101 1.00 62.97 84 ALA A O 1
ATOM 617 N N . GLN A 1 85 ? -0.454 1.229 -7.901 1.00 60.25 85 GLN A N 1
ATOM 618 C CA . GLN A 1 85 ? -1.615 0.492 -8.396 1.00 60.25 85 GLN A CA 1
ATOM 619 C C . GLN A 1 85 ? -1.563 -0.946 -7.882 1.00 60.25 85 GLN A C 1
ATOM 621 O O . GLN A 1 85 ? -0.597 -1.671 -8.106 1.00 60.25 85 GLN A O 1
ATOM 626 N N . ARG A 1 86 ? -2.627 -1.392 -7.212 1.00 63.81 86 ARG A N 1
ATOM 627 C CA . ARG A 1 86 ? -2.831 -2.812 -6.934 1.00 63.81 86 ARG A CA 1
ATOM 628 C C . ARG A 1 86 ? -3.157 -3.502 -8.254 1.00 63.81 86 ARG A C 1
ATOM 630 O O . ARG A 1 86 ? -4.175 -3.197 -8.877 1.00 63.81 86 ARG A O 1
ATOM 637 N N . VAL A 1 87 ? -2.356 -4.482 -8.656 1.00 53.25 87 VAL A N 1
ATOM 638 C CA . VAL A 1 87 ? -2.749 -5.415 -9.716 1.00 53.25 87 VAL A CA 1
ATOM 639 C C . VAL A 1 87 ? -3.146 -6.714 -9.046 1.00 53.25 87 VAL A C 1
ATOM 641 O O . VAL A 1 87 ? -2.316 -7.592 -8.838 1.00 53.25 87 VAL A O 1
ATOM 644 N N . VAL A 1 88 ? -4.435 -6.841 -8.728 1.00 47.97 88 VAL A N 1
ATOM 645 C CA . VAL A 1 88 ? -4.985 -8.110 -8.240 1.00 47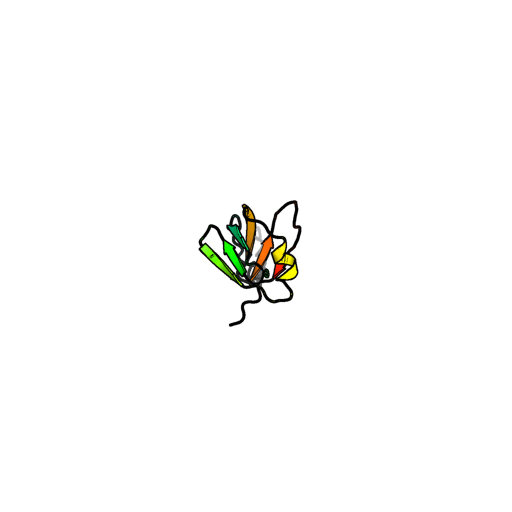.97 88 VAL A CA 1
ATOM 646 C C . VAL A 1 88 ? -4.852 -9.133 -9.357 1.00 47.97 88 VAL A C 1
ATOM 648 O O . VAL A 1 88 ? -5.643 -9.133 -10.309 1.00 47.97 88 VAL A O 1
ATOM 651 N N . LYS A 1 89 ? -3.850 -10.010 -9.282 1.00 40.94 89 LYS A N 1
ATOM 652 C CA . LYS A 1 89 ? -3.864 -11.209 -10.118 1.00 40.94 89 LYS A CA 1
ATOM 653 C C . LYS A 1 89 ? -4.820 -12.214 -9.485 1.00 40.94 89 LYS A C 1
ATOM 655 O O . LYS A 1 89 ? -4.666 -12.593 -8.331 1.00 40.94 89 LYS A O 1
ATOM 660 N N . ARG A 1 90 ? -5.835 -12.554 -10.283 1.00 37.16 90 ARG A N 1
ATOM 661 C CA . ARG A 1 90 ? -6.891 -13.536 -10.011 1.00 37.16 90 ARG A CA 1
ATOM 662 C C . ARG A 1 90 ? -6.349 -14.874 -9.531 1.00 37.16 90 ARG A C 1
ATOM 664 O O . ARG A 1 90 ? -5.317 -15.308 -10.093 1.00 37.16 90 ARG A O 1
#

Sequence (90 aa):
MKKLIMGLLLASVAGGASAKQCVGEVFVKKVDQDGAWISTDSGHLIDFDSYSAGDVMFWLAGDALTICDDGTVINHDDNSEGQAQRVVKR

pLDDT: mean 73.32, std 18.11, range [37.16, 94.69]